Protein AF-A0A5Q0UY53-F1 (afdb_monomer)

Organism: NCBI:txid466220

Foldseek 3Di:
DQLVVLVVVLVPDDDPVVNVVSVVSNPPDDPVVDPVPDAQAQPPPRHRPQADPVRSHHPVVVVVCLVVVVDPPRDDDDD

Solvent-accessible surface area (backbone atoms only — not comparable to full-atom values): 5051 Å² total; per-residue (Å²): 108,70,73,58,52,54,52,53,50,55,75,70,58,81,58,68,70,63,43,53,56,50,50,52,64,66,61,71,58,62,77,84,77,41,75,88,73,67,72,71,42,10,74,89,78,58,43,66,64,63,55,41,84,91,76,40,30,27,58,69,60,47,52,52,36,43,76,68,67,71,44,87,92,61,71,89,85,85,129

InterPro domains:
  IPR001209 Small ribosomal subunit protein uS14 [PF00253] (25-78)
  IPR001209 Small ribosomal subunit protein uS14 [PTHR19836] (1-79)
  IPR018271 Small ribosomal subunit protein uS14, conserved site [PS00527] (40-63)

Radius of gyration: 21.28 Å; Cα contacts (8 Å, |Δi|>4): 54; chains: 1; bounding box: 45×20×58 Å

Structure (mmCIF, N/CA/C/O backbone):
data_AF-A0A5Q0UY53-F1
#
_entry.id   AF-A0A5Q0UY53-F1
#
loop_
_atom_site.group_PDB
_atom_site.id
_atom_site.type_symbol
_atom_site.label_atom_id
_atom_site.label_alt_id
_atom_site.label_comp_id
_atom_site.label_asym_id
_atom_site.label_entity_id
_atom_site.label_seq_id
_atom_site.pdbx_PDB_ins_code
_atom_site.Cartn_x
_atom_site.Cartn_y
_atom_site.Cartn_z
_atom_site.occupancy
_atom_site.B_iso_or_equiv
_atom_site.auth_seq_id
_atom_site.auth_comp_id
_atom_site.auth_asym_id
_atom_site.auth_atom_id
_atom_site.pdbx_PDB_model_num
ATOM 1 N N . LEU A 1 1 ? -11.568 5.063 10.926 1.00 65.75 1 LEU A N 1
ATOM 2 C CA . LEU A 1 1 ? -11.570 5.865 12.174 1.00 65.75 1 LEU A CA 1
ATOM 3 C C . LEU A 1 1 ? -12.115 5.060 13.350 1.00 65.75 1 LEU A C 1
ATOM 5 O O . LEU A 1 1 ? -11.374 4.879 14.303 1.00 65.75 1 LEU A O 1
ATOM 9 N N . ILE A 1 2 ? -13.294 4.445 13.211 1.00 77.50 2 ILE A N 1
ATOM 10 C CA . ILE A 1 2 ? -13.942 3.595 14.233 1.00 77.50 2 ILE A CA 1
ATOM 11 C C . ILE A 1 2 ? -13.014 2.490 14.777 1.00 77.50 2 ILE A C 1
ATOM 13 O O . ILE A 1 2 ? -12.751 2.413 15.966 1.00 77.50 2 ILE A O 1
ATOM 17 N N . ARG A 1 3 ? -12.381 1.680 13.914 1.00 85.56 3 ARG A N 1
ATOM 18 C CA . ARG A 1 3 ? -11.443 0.642 14.401 1.00 85.56 3 ARG A CA 1
ATOM 19 C C . ARG A 1 3 ? -10.160 1.208 15.030 1.00 85.56 3 ARG A C 1
ATOM 2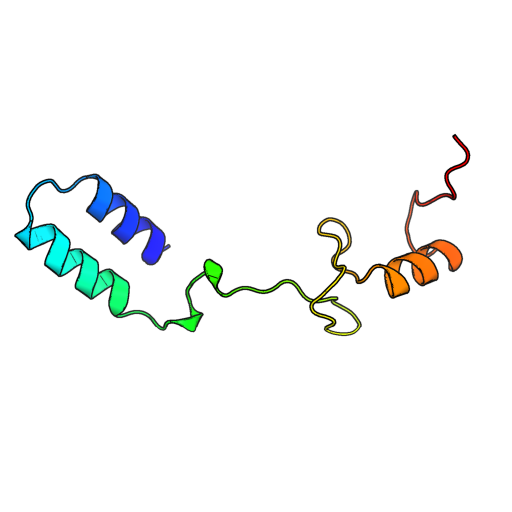1 O O . ARG A 1 3 ? -9.475 0.482 15.738 1.00 85.56 3 ARG A O 1
ATOM 28 N N . ARG A 1 4 ? -9.787 2.465 14.742 1.00 88.81 4 ARG A N 1
ATOM 29 C CA . ARG A 1 4 ? -8.612 3.109 15.359 1.00 88.81 4 ARG A CA 1
ATOM 30 C C . ARG A 1 4 ? -8.938 3.589 16.775 1.00 88.81 4 ARG A C 1
ATOM 32 O O . ARG A 1 4 ? -8.076 3.438 17.631 1.00 88.81 4 ARG A O 1
ATOM 39 N N . SER A 1 5 ? -10.137 4.127 17.020 1.00 90.31 5 SER A N 1
ATOM 40 C CA . SER A 1 5 ? -10.561 4.531 18.369 1.00 90.31 5 SER A CA 1
ATOM 41 C C . SER A 1 5 ? -10.669 3.321 19.291 1.00 90.31 5 SER A C 1
ATOM 43 O O . SER A 1 5 ? -9.959 3.279 20.289 1.00 90.31 5 SER A O 1
ATOM 45 N N . SE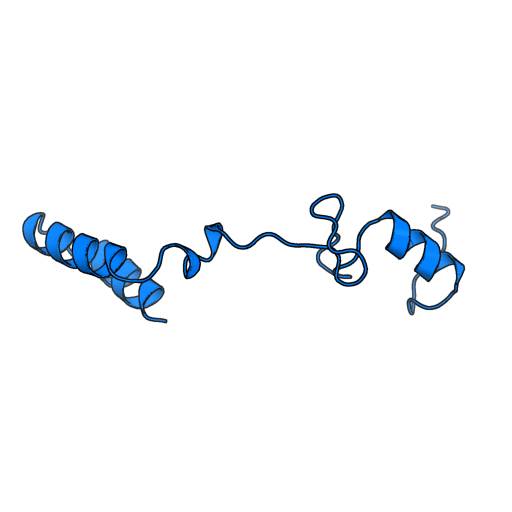R A 1 6 ? -11.385 2.267 18.887 1.00 89.31 6 SER A N 1
ATOM 46 C CA . SER A 1 6 ? -11.551 1.071 19.729 1.00 89.31 6 SER A CA 1
ATOM 47 C C . SER A 1 6 ? -10.231 0.339 20.016 1.00 89.31 6 SER A C 1
ATOM 49 O O . SER A 1 6 ? -10.042 -0.219 21.092 1.00 89.31 6 SER A O 1
ATOM 51 N N . LYS A 1 7 ? -9.265 0.377 19.084 1.00 90.62 7 LYS A N 1
ATOM 52 C CA . LYS A 1 7 ? -7.905 -0.137 19.339 1.00 90.62 7 LYS A CA 1
ATOM 53 C C . LYS A 1 7 ? -7.144 0.698 20.375 1.00 90.62 7 LYS A C 1
ATOM 55 O O . LYS A 1 7 ? -6.436 0.125 21.195 1.00 90.62 7 LYS A O 1
ATOM 60 N N . LYS A 1 8 ? -7.278 2.031 20.338 1.00 93.12 8 LYS A N 1
ATOM 61 C CA . LYS A 1 8 ? -6.683 2.924 21.347 1.00 93.12 8 LYS A CA 1
ATOM 62 C C . LYS A 1 8 ? -7.339 2.731 22.716 1.00 93.12 8 LYS A C 1
ATOM 64 O O . LYS A 1 8 ? -6.638 2.741 23.721 1.00 93.12 8 LYS A O 1
ATOM 69 N N . GLU A 1 9 ? -8.652 2.535 22.756 1.00 92.00 9 GLU A N 1
ATOM 70 C CA . GLU A 1 9 ? -9.401 2.253 23.988 1.00 92.00 9 GLU A CA 1
ATOM 71 C C . GLU A 1 9 ? -8.924 0.947 24.635 1.00 92.00 9 GLU A C 1
ATOM 73 O O . GLU A 1 9 ? -8.520 0.966 25.794 1.00 92.00 9 GLU A O 1
ATOM 78 N N . ILE A 1 10 ? -8.820 -0.146 23.866 1.00 92.31 10 ILE A N 1
ATOM 79 C CA . ILE A 1 10 ? -8.275 -1.422 24.367 1.00 92.31 10 ILE A CA 1
ATOM 80 C C . ILE A 1 10 ? -6.879 -1.278 24.968 1.00 92.31 10 ILE A C 1
ATOM 82 O O . ILE A 1 10 ? -6.595 -1.903 25.985 1.00 92.31 10 ILE A O 1
ATOM 86 N N . SER A 1 11 ? -6.001 -0.475 24.356 1.00 91.12 11 SER A N 1
ATOM 87 C CA . SER A 1 11 ? -4.636 -0.305 24.872 1.00 91.12 11 SER A CA 1
ATOM 88 C C . SER A 1 11 ? -4.565 0.452 26.200 1.00 91.12 11 SER A C 1
ATOM 90 O O . SER A 1 11 ? -3.575 0.318 26.908 1.00 91.12 11 SER A O 1
ATOM 92 N N . LYS A 1 12 ? -5.585 1.255 26.530 1.00 93.06 12 LYS A N 1
ATOM 93 C CA . LYS A 1 12 ? -5.609 2.094 27.737 1.00 93.06 12 LYS A CA 1
ATOM 94 C C . LYS A 1 12 ? -6.286 1.416 28.924 1.00 93.06 12 LYS A C 1
ATOM 96 O O . LYS A 1 12 ? -5.922 1.684 30.063 1.00 93.06 12 LYS A O 1
ATOM 101 N N . VAL A 1 13 ? -7.290 0.585 28.665 1.00 93.62 13 VAL A N 1
ATOM 102 C CA . VAL A 1 13 ? -8.100 -0.053 29.706 1.00 93.62 13 VAL A CA 1
ATOM 103 C C . VAL A 1 13 ? -7.317 -1.187 30.376 1.00 93.62 13 VAL A C 1
ATOM 105 O O . VAL A 1 13 ? -6.666 -1.987 29.703 1.00 93.62 13 VAL A O 1
ATOM 108 N N . SER A 1 14 ? -7.381 -1.273 31.706 1.00 87.56 14 SER A N 1
ATOM 109 C CA . SER A 1 14 ? -6.705 -2.305 32.507 1.00 87.56 14 SER A CA 1
ATOM 110 C C . SER A 1 14 ? -7.625 -3.478 32.856 1.00 87.56 14 SER A C 1
ATOM 112 O O . SER A 1 14 ? -7.212 -4.634 32.727 1.00 87.56 14 SER A O 1
ATOM 114 N N . SER A 1 15 ? -8.869 -3.180 33.235 1.00 92.12 15 SER A N 1
ATOM 115 C CA . SER A 1 15 ? -9.913 -4.123 33.641 1.00 92.12 15 SER A CA 1
ATOM 116 C C . SER A 1 15 ? -10.227 -5.151 32.551 1.00 92.12 15 SER A C 1
ATOM 118 O O . SER A 1 15 ? -10.303 -4.853 31.356 1.00 92.12 15 SER A O 1
ATOM 120 N N . LEU A 1 1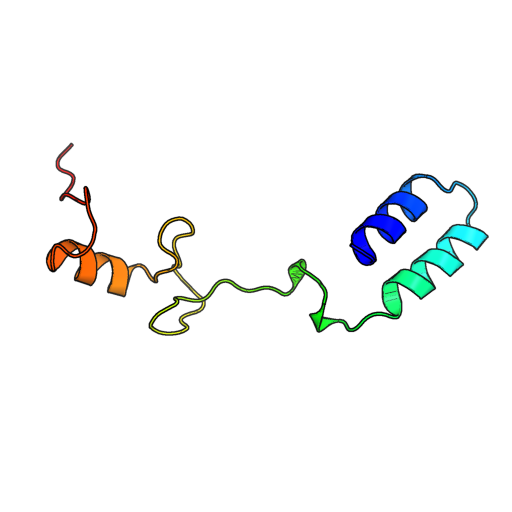6 ? -10.415 -6.403 32.972 1.00 90.19 16 LEU A N 1
ATOM 121 C CA . LEU A 1 16 ? -10.719 -7.498 32.056 1.00 90.19 16 LEU A CA 1
ATOM 122 C C . LEU A 1 16 ? -12.125 -7.337 31.460 1.00 90.19 16 LEU A C 1
ATOM 124 O O . LEU A 1 16 ? -12.283 -7.452 30.251 1.00 90.19 16 LEU A O 1
ATOM 128 N N . SER A 1 17 ? -13.122 -7.022 32.297 1.00 91.31 17 SER A N 1
ATOM 129 C CA . SER A 1 17 ? -14.530 -6.863 31.896 1.00 91.31 17 SER A CA 1
ATOM 130 C C . SER A 1 17 ? -14.708 -5.828 30.781 1.00 91.31 17 SER A C 1
ATOM 132 O O . SER A 1 17 ? -15.280 -6.126 29.735 1.00 91.31 17 SER A O 1
ATOM 134 N N . ASP A 1 18 ? -14.121 -4.644 30.946 1.00 90.00 18 ASP A N 1
ATOM 135 C CA . ASP A 1 18 ? -14.269 -3.559 29.973 1.00 90.00 18 ASP A CA 1
ATOM 136 C C . ASP A 1 18 ? -13.547 -3.884 28.654 1.00 90.00 18 ASP A C 1
ATOM 138 O O . ASP A 1 18 ? -14.016 -3.528 27.570 1.00 90.00 18 ASP A O 1
ATOM 142 N N . LYS A 1 19 ? -12.441 -4.646 28.704 1.00 92.31 19 LYS A N 1
ATOM 143 C CA . LYS A 1 19 ? -11.801 -5.171 27.486 1.00 92.31 19 LYS A CA 1
ATOM 144 C C . LYS A 1 19 ? -12.739 -6.085 26.704 1.00 92.31 19 LYS A C 1
ATOM 146 O O . LYS A 1 19 ? -12.762 -5.981 25.476 1.00 92.31 19 LYS A O 1
ATOM 151 N N . TRP A 1 20 ? -13.510 -6.951 27.367 1.00 92.69 20 TRP A N 1
ATOM 152 C CA . TRP A 1 20 ? -14.468 -7.837 26.691 1.00 92.69 20 TRP A CA 1
ATOM 153 C C . TRP A 1 20 ? -15.533 -7.048 25.928 1.00 92.69 20 TRP A C 1
ATOM 155 O O . TRP A 1 20 ? -15.804 -7.353 24.763 1.00 92.69 20 TRP A O 1
ATOM 165 N N . GLU A 1 21 ? -16.074 -5.986 26.526 1.00 92.50 21 GLU A N 1
ATOM 166 C CA . GLU A 1 21 ? -17.071 -5.138 25.867 1.00 92.50 21 GLU A CA 1
ATOM 167 C C . GLU A 1 21 ? -16.490 -4.435 24.628 1.00 92.50 21 GLU A C 1
ATOM 169 O O . GLU A 1 21 ? -17.090 -4.442 23.545 1.00 92.50 21 GLU A O 1
ATOM 174 N N . ILE A 1 22 ? -15.278 -3.876 24.742 1.00 92.12 22 ILE A N 1
ATOM 175 C CA . ILE A 1 22 ? -14.614 -3.212 23.610 1.00 92.12 22 ILE A CA 1
ATOM 176 C C . ILE A 1 22 ? -14.248 -4.228 22.517 1.00 92.12 22 ILE A C 1
ATOM 178 O O . ILE A 1 22 ? -14.339 -3.919 21.325 1.00 92.12 22 ILE A O 1
ATOM 182 N N . HIS A 1 23 ? -13.888 -5.460 22.885 1.00 91.81 23 HIS A N 1
ATOM 183 C CA . HIS A 1 23 ? -13.689 -6.543 21.923 1.00 91.81 23 HIS A CA 1
ATOM 184 C C . HIS A 1 23 ? -14.971 -6.866 21.146 1.00 91.81 23 HIS A C 1
ATOM 186 O O . HIS A 1 23 ? -14.900 -7.010 19.922 1.00 91.81 23 HIS A O 1
ATOM 192 N N . GLY A 1 24 ? -16.135 -6.886 21.803 1.00 92.44 24 GLY A N 1
ATOM 193 C CA . GLY A 1 24 ? -17.435 -7.027 21.135 1.00 92.44 24 GLY A CA 1
ATOM 194 C C . GLY A 1 24 ? -17.696 -5.898 20.130 1.00 92.44 24 GLY A C 1
ATOM 195 O O . GLY A 1 24 ? -18.000 -6.152 18.960 1.00 92.44 24 GLY A O 1
ATOM 196 N N . LYS A 1 25 ? -17.447 -4.643 20.532 1.00 91.00 25 LYS A N 1
ATOM 197 C CA . LYS A 1 25 ? -17.536 -3.463 19.644 1.00 91.00 25 LYS A CA 1
ATOM 198 C C . LYS A 1 25 ? -16.555 -3.528 18.470 1.00 91.00 25 LYS A C 1
ATOM 200 O O . LYS A 1 25 ? -16.850 -3.040 17.384 1.00 91.00 25 LYS A O 1
ATOM 205 N N . LEU A 1 26 ? -15.385 -4.141 18.651 1.00 91.25 26 LEU A N 1
ATOM 206 C CA . LEU A 1 26 ? -14.416 -4.357 17.573 1.00 91.25 26 LEU A CA 1
ATOM 207 C C . LEU A 1 26 ? -14.807 -5.477 16.614 1.00 91.25 26 LEU A C 1
ATOM 209 O O . LEU A 1 26 ? -14.325 -5.466 15.478 1.00 91.25 26 LEU A O 1
ATOM 213 N N . GLN A 1 27 ? -15.609 -6.443 17.052 1.00 92.00 27 GLN A N 1
ATOM 214 C CA . GLN A 1 27 ? -16.080 -7.553 16.226 1.00 92.00 27 GLN A CA 1
ATOM 215 C C . GLN A 1 27 ? -17.336 -7.196 15.423 1.00 92.00 27 GLN A C 1
ATOM 217 O O . GLN A 1 27 ? -17.502 -7.732 14.329 1.00 92.00 27 GLN A O 1
ATOM 222 N N . SER A 1 28 ? -18.153 -6.253 15.903 1.00 91.50 28 SER A N 1
ATOM 223 C CA . SER A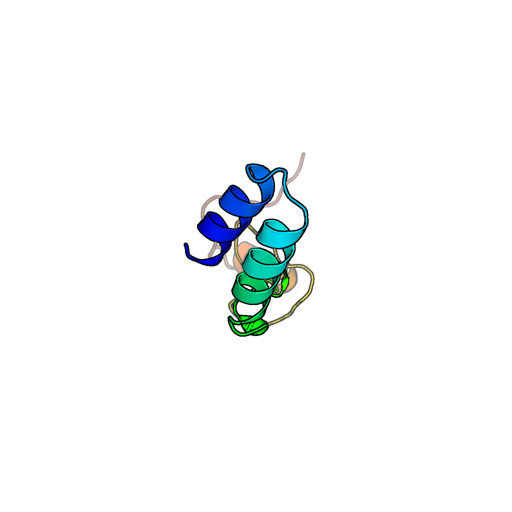 1 28 ? -19.396 -5.836 15.239 1.00 91.50 28 SER A CA 1
ATOM 224 C C . SER A 1 28 ? -19.250 -5.336 13.788 1.00 91.50 28 SER A C 1
ATOM 226 O O . SER A 1 28 ? -20.117 -5.664 12.977 1.00 91.50 28 SER A O 1
ATOM 228 N N . PRO A 1 29 ? -18.198 -4.591 13.372 1.00 91.44 29 PRO A N 1
ATOM 229 C CA . PRO A 1 29 ? -18.146 -4.063 12.017 1.00 91.44 29 PRO A CA 1
ATOM 230 C C . PRO A 1 29 ? -17.722 -5.150 11.017 1.00 91.44 29 PRO A C 1
ATOM 232 O O . PRO A 1 29 ? -16.849 -5.968 11.343 1.00 91.44 29 PRO A O 1
ATOM 235 N N . PRO A 1 30 ? -18.197 -5.093 9.755 1.00 93.94 30 PRO A N 1
ATOM 236 C CA . PRO A 1 30 ? -17.992 -6.145 8.761 1.00 93.94 30 PRO A CA 1
ATOM 237 C C . PRO A 1 30 ? -16.533 -6.581 8.629 1.00 93.94 30 PRO A C 1
ATOM 239 O O . PRO A 1 30 ? -15.625 -5.741 8.607 1.00 93.94 30 PRO A O 1
ATOM 242 N N . ARG A 1 31 ? -16.288 -7.888 8.458 1.00 91.44 31 ARG A N 1
ATOM 243 C CA . ARG A 1 31 ? -14.921 -8.435 8.337 1.00 91.44 31 ARG A CA 1
ATOM 244 C C . ARG A 1 31 ? -14.146 -7.802 7.179 1.00 91.44 31 ARG A C 1
ATOM 246 O O . ARG A 1 31 ? -12.948 -7.579 7.326 1.00 91.44 31 ARG A O 1
ATOM 253 N N . ASN A 1 32 ? -14.825 -7.454 6.085 1.00 93.56 32 ASN A N 1
ATOM 254 C CA . ASN A 1 32 ? -14.234 -6.818 4.899 1.00 93.56 32 ASN A CA 1
ATOM 255 C C . ASN A 1 32 ? -13.740 -5.386 5.143 1.00 93.56 32 ASN A C 1
ATOM 257 O O . ASN A 1 32 ? -12.900 -4.903 4.395 1.00 93.56 32 ASN A O 1
ATOM 261 N N . SER A 1 33 ? -14.182 -4.725 6.217 1.00 91.81 33 SER A N 1
ATOM 262 C CA . SER A 1 33 ? -13.659 -3.404 6.598 1.00 91.81 33 SER A CA 1
ATOM 263 C C . SER A 1 33 ? -12.254 -3.461 7.224 1.00 91.81 33 SER A C 1
ATOM 265 O O . SER A 1 33 ? -11.677 -2.426 7.563 1.00 91.81 33 SER A O 1
ATOM 267 N N . ALA A 1 34 ? -11.694 -4.659 7.431 1.00 91.88 34 ALA A N 1
ATOM 268 C CA . ALA A 1 34 ? -10.371 -4.827 8.017 1.00 91.88 34 ALA A CA 1
ATOM 269 C C . ALA A 1 34 ? -9.256 -4.493 7.001 1.00 91.88 34 ALA A C 1
ATOM 271 O O . ALA A 1 34 ? -9.193 -5.120 5.943 1.00 91.88 34 ALA A O 1
ATOM 272 N N . PRO A 1 35 ? -8.307 -3.593 7.334 1.00 92.56 35 PRO A N 1
ATOM 273 C CA . PRO A 1 35 ? -7.235 -3.199 6.413 1.00 92.56 35 PRO A CA 1
ATOM 274 C C . PRO A 1 35 ? -6.275 -4.347 6.083 1.00 92.56 35 PRO A C 1
ATOM 276 O O . PRO A 1 35 ? -5.674 -4.360 5.017 1.00 92.56 35 PRO A O 1
ATOM 279 N N . THR A 1 36 ? -6.156 -5.339 6.969 1.00 93.69 36 THR A N 1
ATOM 280 C CA . THR A 1 36 ? -5.344 -6.545 6.751 1.00 93.69 36 THR A CA 1
ATOM 281 C C . THR A 1 36 ? -5.862 -7.428 5.617 1.00 93.69 36 THR A C 1
ATOM 283 O O . THR A 1 36 ? -5.111 -8.253 5.113 1.00 93.69 36 THR A O 1
ATOM 286 N N . ARG A 1 37 ? -7.126 -7.270 5.202 1.00 94.31 37 ARG A N 1
ATOM 287 C CA . ARG A 1 37 ? -7.708 -8.021 4.079 1.00 94.31 37 ARG A CA 1
ATOM 288 C C . ARG A 1 37 ? -7.440 -7.392 2.718 1.00 94.31 37 ARG A C 1
ATOM 290 O O . ARG A 1 37 ? -7.738 -8.016 1.703 1.00 94.31 37 ARG A O 1
ATOM 297 N N . LEU A 1 38 ? -6.921 -6.167 2.678 1.00 94.25 38 LEU A N 1
ATOM 298 C CA . LEU A 1 38 ? -6.637 -5.494 1.419 1.00 94.25 38 LEU A CA 1
ATOM 299 C C . LEU A 1 38 ? -5.472 -6.189 0.714 1.00 94.25 38 LEU A C 1
ATOM 301 O O . LEU A 1 38 ? -4.394 -6.359 1.280 1.00 94.25 38 LEU A O 1
ATOM 305 N N . HIS A 1 39 ? -5.689 -6.552 -0.547 1.00 94.94 39 HIS A N 1
ATOM 306 C CA . HIS A 1 39 ? -4.672 -7.144 -1.402 1.00 94.94 39 HIS A CA 1
ATOM 307 C C . HIS A 1 39 ? -4.371 -6.192 -2.555 1.00 94.94 39 HIS A C 1
ATOM 309 O O . HIS A 1 39 ? -5.278 -5.811 -3.296 1.00 94.94 39 HIS A O 1
ATOM 315 N N . ARG A 1 40 ? -3.099 -5.822 -2.742 1.00 95.44 40 ARG A N 1
ATOM 316 C CA . ARG A 1 40 ? -2.707 -5.013 -3.903 1.00 95.44 40 ARG A CA 1
ATOM 317 C C . ARG A 1 40 ? -2.816 -5.853 -5.167 1.00 95.44 40 ARG A C 1
ATOM 319 O O . ARG A 1 40 ? -2.352 -6.993 -5.198 1.00 95.44 40 ARG A O 1
ATOM 326 N N . ARG A 1 41 ? -3.430 -5.291 -6.194 1.00 97.12 41 ARG A N 1
ATOM 327 C CA . ARG A 1 41 ? -3.557 -5.895 -7.517 1.00 97.12 41 ARG A CA 1
ATOM 328 C C . ARG A 1 41 ? -3.003 -4.927 -8.544 1.00 97.12 41 ARG A C 1
ATOM 330 O O . ARG A 1 41 ? -2.988 -3.725 -8.296 1.00 97.12 41 ARG A O 1
ATOM 337 N N . CYS A 1 42 ? -2.550 -5.457 -9.670 1.00 96.94 42 CYS A N 1
ATOM 338 C CA . CYS A 1 42 ? -2.184 -4.620 -10.797 1.00 96.94 42 CYS A CA 1
ATOM 339 C C . CYS A 1 42 ? -3.410 -3.830 -11.256 1.00 96.94 42 CYS A C 1
ATOM 341 O O . CYS A 1 42 ? -4.469 -4.423 -11.452 1.00 96.94 42 CYS A O 1
ATOM 343 N N . PHE A 1 43 ? -3.252 -2.522 -11.444 1.00 95.50 43 PHE A N 1
ATOM 344 C CA . PHE A 1 43 ? -4.342 -1.654 -11.881 1.00 95.50 43 PHE A CA 1
ATOM 345 C C . PHE A 1 43 ? -4.906 -2.045 -13.256 1.00 95.50 43 PHE A C 1
ATOM 347 O O . PHE A 1 43 ? -6.117 -2.040 -13.439 1.00 95.50 43 PHE A O 1
ATOM 354 N N . LEU A 1 44 ? -4.041 -2.456 -14.191 1.00 94.75 44 LEU A N 1
ATOM 355 C CA . LEU A 1 44 ? -4.450 -2.801 -15.554 1.00 94.75 44 LEU A CA 1
ATOM 356 C C . LEU A 1 44 ? -5.000 -4.234 -15.681 1.00 94.75 44 LEU A C 1
ATOM 358 O O . LEU A 1 44 ? -6.031 -4.444 -16.302 1.00 94.75 44 LEU A O 1
ATOM 362 N N . THR A 1 45 ? -4.333 -5.232 -15.087 1.00 95.50 45 THR A N 1
ATOM 363 C CA . THR A 1 45 ? -4.697 -6.660 -15.267 1.00 95.50 45 THR A CA 1
ATOM 364 C C . THR A 1 45 ? -5.371 -7.312 -14.065 1.00 95.50 45 THR A C 1
ATOM 366 O O . THR A 1 45 ? -5.801 -8.458 -14.147 1.00 95.50 45 THR A O 1
ATOM 369 N N . GLY A 1 46 ? -5.395 -6.670 -12.897 1.00 96.38 46 GLY A N 1
ATOM 370 C CA . GLY A 1 46 ? -5.909 -7.283 -11.667 1.00 96.38 46 GLY A CA 1
ATOM 371 C C . GLY A 1 46 ? -5.020 -8.391 -11.077 1.00 96.38 46 GLY A C 1
ATOM 372 O O . GLY A 1 46 ? -5.403 -9.022 -10.079 1.00 96.38 46 GLY A O 1
ATOM 373 N N . ARG A 1 47 ? -3.824 -8.630 -11.646 1.00 96.44 47 ARG A N 1
ATOM 374 C CA . ARG A 1 47 ? -2.889 -9.669 -11.186 1.00 96.44 47 ARG A CA 1
ATOM 375 C C . ARG A 1 47 ? -2.548 -9.465 -9.703 1.00 96.44 47 ARG A C 1
ATOM 377 O O . ARG A 1 47 ? -2.159 -8.362 -9.315 1.00 96.44 47 ARG A O 1
ATOM 384 N N . PRO A 1 48 ? -2.654 -10.499 -8.850 1.00 96.69 48 PRO A N 1
ATOM 385 C CA . PRO A 1 48 ? -2.358 -10.354 -7.426 1.00 96.69 48 PRO A CA 1
ATOM 386 C C . PRO A 1 48 ? -0.849 -10.298 -7.137 1.00 96.69 48 PRO A C 1
ATOM 388 O O . PRO A 1 48 ? -0.423 -9.665 -6.180 1.00 96.69 48 PRO A O 1
ATOM 391 N N . ARG A 1 49 ? -0.012 -10.942 -7.953 1.00 95.50 49 ARG A N 1
ATOM 392 C CA . ARG A 1 49 ? 1.430 -11.075 -7.689 1.00 95.50 49 ARG A CA 1
ATOM 393 C C . ARG A 1 49 ? 2.272 -10.092 -8.501 1.00 95.50 49 ARG A C 1
ATOM 395 O O . ARG A 1 49 ? 1.837 -9.629 -9.551 1.00 95.50 49 ARG A O 1
ATOM 402 N N . ALA A 1 50 ? 3.499 -9.865 -8.021 1.00 96.19 50 ALA A N 1
ATOM 403 C CA . ALA A 1 50 ? 4.525 -9.043 -8.668 1.00 96.19 50 ALA A CA 1
ATOM 404 C C . ALA A 1 50 ? 4.092 -7.587 -8.917 1.00 96.19 50 ALA A C 1
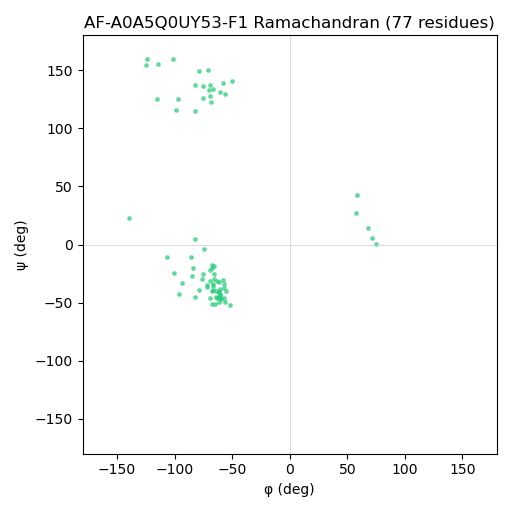ATOM 406 O O . ALA A 1 50 ? 4.342 -7.047 -9.990 1.00 96.19 50 ALA A O 1
ATOM 407 N N . ASN A 1 51 ? 3.423 -6.976 -7.932 1.00 96.94 51 ASN A N 1
ATOM 408 C CA . ASN A 1 51 ? 2.959 -5.591 -7.994 1.00 96.94 51 ASN A CA 1
ATOM 409 C C . ASN A 1 51 ? 3.947 -4.652 -7.297 1.00 96.94 51 ASN A C 1
ATOM 411 O O . ASN A 1 51 ? 4.226 -4.830 -6.108 1.00 96.94 51 ASN A O 1
ATOM 415 N N . TYR A 1 52 ? 4.414 -3.629 -8.009 1.00 95.88 52 TYR A N 1
ATOM 416 C CA . TYR A 1 52 ? 5.241 -2.566 -7.435 1.00 95.88 52 TYR A CA 1
ATOM 417 C C . TYR A 1 52 ? 4.361 -1.518 -6.749 1.00 95.88 52 TYR A C 1
ATOM 419 O O . TYR A 1 52 ? 3.312 -1.150 -7.275 1.00 95.88 52 TYR A O 1
ATOM 427 N N . ARG A 1 53 ? 4.760 -1.044 -5.560 1.00 95.88 53 ARG A N 1
ATOM 428 C CA . ARG A 1 53 ? 3.962 -0.071 -4.789 1.00 95.88 53 ARG A CA 1
ATOM 429 C C . ARG A 1 53 ? 3.975 1.318 -5.417 1.00 95.88 53 ARG A C 1
ATOM 431 O O . ARG A 1 53 ? 2.937 1.965 -5.388 1.00 95.88 53 ARG A O 1
ATOM 438 N N . ASP A 1 54 ? 5.105 1.710 -5.991 1.00 94.56 54 ASP A N 1
ATOM 439 C CA . ASP A 1 54 ? 5.300 3.049 -6.556 1.00 94.56 54 ASP A CA 1
ATOM 440 C C . ASP A 1 54 ? 4.506 3.228 -7.853 1.00 94.56 54 ASP A C 1
ATOM 442 O O . ASP A 1 54 ? 3.942 4.286 -8.102 1.00 94.56 54 ASP A O 1
ATOM 446 N N . PHE A 1 55 ? 4.387 2.154 -8.641 1.00 94.69 55 PHE A N 1
ATOM 447 C CA . PHE A 1 55 ? 3.697 2.177 -9.932 1.00 94.69 55 PHE A CA 1
ATOM 448 C C . PHE A 1 55 ? 2.272 1.608 -9.892 1.00 94.69 55 PHE A C 1
ATOM 450 O O . PHE A 1 55 ? 1.467 1.905 -10.765 1.00 94.69 55 PHE A O 1
ATOM 457 N N . GLY A 1 56 ? 1.942 0.733 -8.936 1.00 95.31 56 GLY A N 1
ATOM 458 C CA . GLY A 1 56 ? 0.643 0.040 -8.903 1.00 95.31 56 GLY A CA 1
ATOM 459 C C . GLY A 1 56 ? 0.436 -0.981 -10.035 1.00 95.31 56 GLY A C 1
ATOM 460 O O . GLY A 1 56 ? -0.682 -1.452 -10.269 1.00 95.31 56 GLY A O 1
ATOM 461 N N . LEU A 1 57 ? 1.506 -1.347 -10.741 1.00 96.38 57 LEU A N 1
ATOM 462 C CA . LEU A 1 57 ? 1.480 -2.234 -11.900 1.00 96.38 57 LEU A CA 1
ATOM 463 C C . LEU A 1 57 ? 2.207 -3.548 -11.629 1.00 96.38 57 LEU A C 1
ATOM 465 O O . LEU A 1 57 ? 3.104 -3.631 -10.785 1.00 96.38 57 LEU A O 1
ATOM 469 N N . SER A 1 58 ? 1.814 -4.576 -12.381 1.00 97.12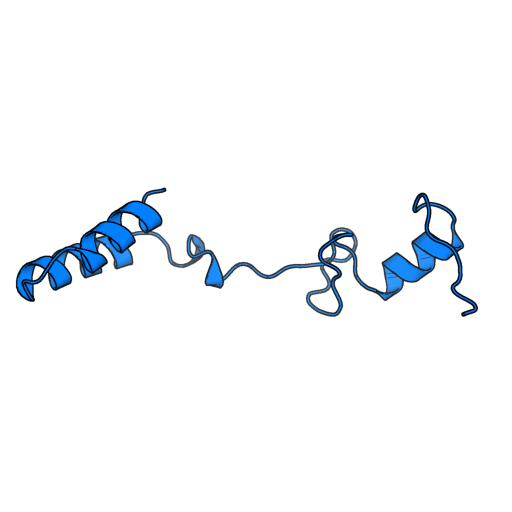 58 SER A N 1
ATOM 470 C CA . SER A 1 58 ? 2.556 -5.832 -12.418 1.00 97.12 58 SER A CA 1
ATOM 471 C C . SER A 1 58 ? 3.877 -5.648 -13.161 1.00 97.12 58 SER A C 1
ATOM 473 O O . SER A 1 58 ? 3.943 -4.865 -14.106 1.00 97.12 58 SER A O 1
ATOM 475 N N . GLY A 1 59 ? 4.906 -6.412 -12.795 1.00 96.06 59 GLY A N 1
ATOM 476 C CA . GLY A 1 59 ? 6.229 -6.280 -13.415 1.00 96.06 59 GLY A CA 1
ATOM 477 C C . GLY A 1 59 ? 6.271 -6.485 -14.935 1.00 96.06 59 GLY A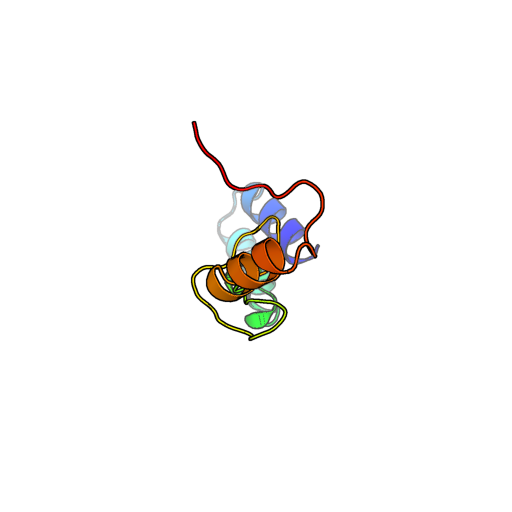 C 1
ATOM 478 O O . GLY A 1 59 ? 7.074 -5.847 -15.603 1.00 96.06 59 GLY A O 1
ATOM 479 N N . HIS A 1 60 ? 5.389 -7.318 -15.498 1.00 96.00 60 HIS A N 1
ATOM 480 C CA . HIS A 1 60 ? 5.337 -7.540 -16.948 1.00 96.00 60 HIS A CA 1
ATOM 481 C C . HIS A 1 60 ? 4.865 -6.287 -17.699 1.00 96.00 60 HIS A C 1
ATOM 483 O O . HIS A 1 60 ? 5.567 -5.793 -18.572 1.00 96.00 60 HIS A O 1
ATOM 489 N N . ILE A 1 61 ? 3.737 -5.721 -17.267 1.00 96.44 61 ILE A N 1
ATOM 490 C CA . ILE A 1 61 ? 3.179 -4.486 -17.838 1.00 96.44 61 ILE A CA 1
ATOM 491 C C . ILE A 1 61 ? 4.121 -3.314 -17.597 1.00 96.44 61 ILE A C 1
ATOM 493 O O . ILE A 1 61 ? 4.324 -2.489 -18.477 1.00 96.44 61 ILE A O 1
ATOM 497 N N . LEU A 1 62 ? 4.729 -3.251 -16.408 1.00 96.25 62 LEU A N 1
ATOM 498 C CA . LEU A 1 62 ? 5.696 -2.207 -16.096 1.00 96.25 62 LEU A CA 1
ATOM 499 C C . LEU A 1 62 ? 6.843 -2.217 -17.114 1.00 96.25 62 LEU A C 1
ATOM 501 O O . LEU A 1 62 ? 7.181 -1.174 -17.658 1.00 96.25 62 LEU A O 1
ATOM 505 N N . ARG A 1 63 ? 7.389 -3.398 -17.428 1.00 95.38 63 ARG A N 1
ATOM 506 C CA . ARG A 1 63 ? 8.441 -3.556 -18.437 1.00 95.38 63 ARG A CA 1
ATOM 507 C C . ARG A 1 63 ? 7.988 -3.091 -19.823 1.00 95.38 63 ARG A C 1
ATOM 509 O O . ARG A 1 63 ? 8.735 -2.382 -20.488 1.00 95.38 63 ARG A O 1
ATOM 516 N N . GLU A 1 64 ? 6.792 -3.475 -20.258 1.00 96.06 64 GLU A N 1
ATOM 517 C CA . GLU A 1 64 ? 6.238 -3.040 -21.549 1.00 96.06 64 GLU A CA 1
ATOM 518 C C . GLU A 1 64 ? 6.083 -1.517 -21.616 1.00 96.06 64 GLU A C 1
ATOM 520 O O . GLU A 1 64 ? 6.490 -0.900 -22.596 1.00 96.06 64 GLU A O 1
ATOM 525 N N . MET A 1 65 ? 5.589 -0.896 -20.543 1.00 96.06 65 MET A N 1
ATOM 526 C CA . MET A 1 65 ? 5.424 0.557 -20.463 1.00 96.06 65 MET A CA 1
ATOM 527 C C . MET A 1 65 ? 6.754 1.315 -20.461 1.00 96.06 65 MET A C 1
ATOM 529 O O . MET A 1 65 ? 6.832 2.393 -21.050 1.00 96.06 65 MET A O 1
ATOM 533 N N . VAL A 1 66 ? 7.800 0.764 -19.832 1.00 96.19 66 VAL A N 1
ATOM 534 C CA . VAL A 1 66 ? 9.158 1.330 -19.917 1.00 96.19 66 VAL A CA 1
ATOM 535 C C . VAL A 1 66 ? 9.663 1.276 -21.359 1.00 96.19 66 VAL A C 1
ATOM 537 O O . VAL A 1 66 ? 10.166 2.274 -21.862 1.00 96.19 66 VAL A O 1
ATOM 540 N N . HIS A 1 67 ? 9.494 0.145 -22.050 1.00 95.31 67 HIS A N 1
ATOM 541 C CA . HIS A 1 67 ? 9.907 0.021 -23.452 1.00 95.31 67 HIS A CA 1
ATOM 542 C C . HIS A 1 67 ? 9.100 0.914 -24.403 1.00 95.31 67 HIS A C 1
ATOM 544 O O . HIS A 1 67 ? 9.640 1.361 -25.409 1.00 95.31 67 HIS A O 1
ATOM 550 N N . ALA A 1 68 ? 7.841 1.202 -24.071 1.00 96.50 68 ALA A N 1
ATOM 551 C CA . ALA A 1 68 ? 6.982 2.119 -24.814 1.00 96.50 68 ALA A CA 1
ATOM 552 C C . ALA A 1 68 ? 7.200 3.607 -24.463 1.00 96.50 68 ALA A C 1
ATOM 554 O O . ALA A 1 68 ? 6.446 4.452 -24.939 1.00 96.50 68 ALA A O 1
ATOM 555 N N . CYS A 1 69 ? 8.188 3.942 -23.623 1.00 94.62 69 CYS A N 1
ATOM 556 C CA . CYS A 1 69 ? 8.488 5.314 -23.188 1.00 94.62 69 CYS A CA 1
ATOM 557 C C . CYS A 1 69 ? 7.313 6.036 -22.492 1.00 94.62 69 CYS A C 1
ATOM 559 O O . CYS A 1 69 ? 7.235 7.263 -22.512 1.00 94.62 69 CYS A O 1
ATOM 561 N N . LEU A 1 70 ? 6.403 5.291 -21.853 1.00 95.56 70 LEU A N 1
ATOM 562 C CA . LEU A 1 70 ? 5.238 5.858 -21.154 1.00 95.56 70 LEU A CA 1
ATOM 563 C C . LEU A 1 70 ? 5.558 6.316 -19.725 1.00 95.56 70 LEU A C 1
ATOM 565 O O . LEU A 1 70 ? 4.808 7.097 -19.141 1.00 95.56 70 LEU A O 1
ATOM 569 N N . LEU A 1 71 ? 6.641 5.802 -19.136 1.00 93.25 71 LEU A N 1
ATOM 570 C CA . LEU A 1 71 ? 7.045 6.114 -17.767 1.00 93.25 71 LEU A CA 1
ATOM 571 C C . LEU A 1 71 ? 8.140 7.190 -17.763 1.00 93.25 71 LEU A C 1
ATOM 573 O O . LEU A 1 71 ? 9.243 6.929 -18.249 1.00 93.25 71 LEU A O 1
ATOM 577 N N . PRO A 1 72 ? 7.876 8.384 -17.200 1.00 94.69 72 PRO A N 1
ATOM 578 C CA . PRO A 1 72 ? 8.855 9.461 -17.184 1.00 94.69 72 PRO A CA 1
ATOM 579 C C . PRO A 1 72 ? 10.049 9.091 -16.297 1.00 94.69 72 PRO A C 1
ATOM 581 O O . PRO A 1 72 ? 9.883 8.601 -15.181 1.00 94.69 72 PRO A O 1
ATOM 584 N N . GLY A 1 73 ? 11.262 9.328 -16.800 1.00 92.75 73 GLY A N 1
A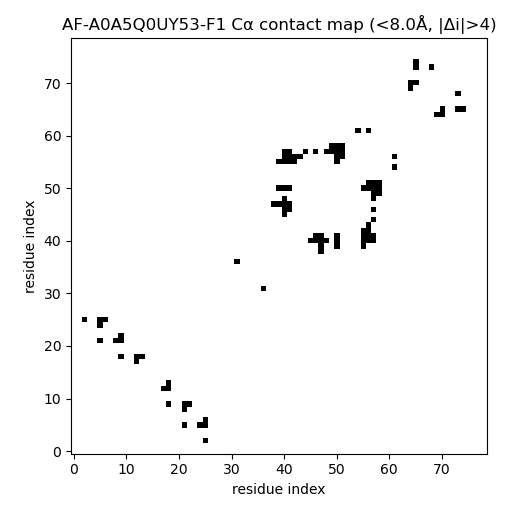TOM 585 C CA . GLY A 1 73 ? 12.506 9.071 -16.066 1.00 92.75 73 GLY A CA 1
ATOM 586 C C . GLY A 1 73 ? 12.912 7.596 -15.960 1.00 92.75 73 GLY A C 1
ATOM 587 O O . GLY A 1 73 ? 13.949 7.303 -15.371 1.00 92.75 73 GLY A O 1
ATOM 588 N N . ALA A 1 74 ? 12.143 6.666 -16.536 1.00 94.69 74 ALA A N 1
ATOM 589 C CA . ALA A 1 74 ? 12.525 5.261 -16.586 1.00 94.69 74 ALA A CA 1
ATOM 590 C C . ALA A 1 74 ? 13.496 5.011 -17.750 1.00 94.69 74 ALA A C 1
ATOM 592 O O . ALA A 1 74 ? 13.129 5.127 -18.917 1.00 94.69 74 ALA A O 1
ATOM 593 N N . THR A 1 75 ? 14.733 4.636 -17.433 1.00 93.06 75 THR A N 1
ATOM 594 C CA . THR A 1 75 ? 15.764 4.276 -18.415 1.00 93.06 75 THR A CA 1
ATOM 595 C C . THR A 1 75 ? 16.313 2.880 -18.135 1.00 93.06 75 THR A C 1
ATOM 597 O O . THR A 1 75 ? 16.178 2.340 -17.034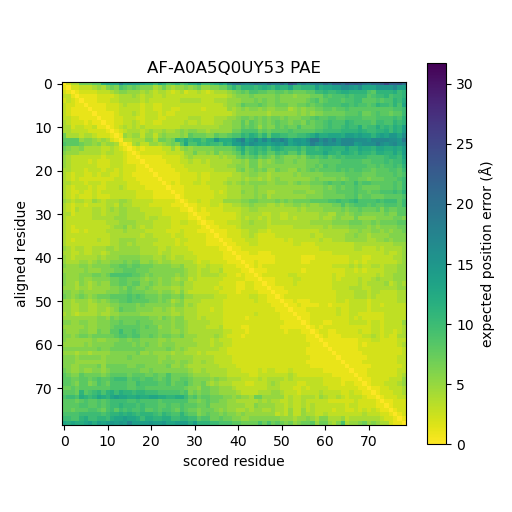 1.00 93.06 75 THR A O 1
ATOM 600 N N . ARG A 1 76 ? 16.922 2.255 -19.150 1.00 93.12 76 ARG A N 1
ATOM 601 C CA . ARG A 1 76 ? 17.621 0.980 -18.960 1.00 93.12 76 ARG A CA 1
ATOM 602 C C . ARG A 1 76 ? 18.868 1.221 -18.109 1.00 93.12 76 ARG A C 1
ATOM 604 O O . ARG A 1 76 ? 19.738 1.988 -18.507 1.00 93.12 76 ARG A O 1
ATOM 611 N N . SER A 1 77 ? 18.970 0.529 -16.983 1.00 93.88 77 SER A N 1
ATOM 612 C CA . SER A 1 77 ? 20.157 0.531 -16.130 1.00 93.88 77 SER A CA 1
ATOM 613 C C . SER A 1 77 ? 21.332 -0.189 -16.802 1.00 93.88 77 SER A C 1
ATOM 615 O O . SER A 1 77 ? 21.140 -1.255 -17.390 1.00 93.88 77 SER A O 1
ATOM 617 N N . SER A 1 78 ? 22.538 0.374 -16.715 1.00 95.00 78 SER A N 1
ATOM 618 C CA . SER A 1 78 ? 23.783 -0.222 -17.240 1.00 95.00 78 SER A CA 1
ATOM 619 C C . SER A 1 78 ? 24.978 -0.039 -16.300 1.00 95.00 78 SER A C 1
ATOM 621 O O . SER A 1 78 ? 26.119 -0.014 -16.760 1.00 95.00 78 SER A O 1
ATOM 623 N N . TRP A 1 79 ? 24.695 0.175 -15.018 1.00 90.81 79 TRP A N 1
ATOM 624 C CA . TRP A 1 79 ? 25.691 0.160 -13.954 1.00 90.81 79 TRP A CA 1
ATOM 625 C C . TRP A 1 79 ? 25.956 -1.270 -13.483 1.00 90.81 79 TRP A C 1
ATOM 627 O O . TRP A 1 79 ? 25.040 -2.117 -13.626 1.00 90.81 79 TRP A O 1
#

Mean predicted aligned error: 4.94 Å

Sequence (79 aa):
LIRRSSKKEISKVSSLSDKWEIHGKLQSPPRNSAPTRLHRRCFLTGRPRANYRDFGLSGHILREMVHACLLPGATRSSW

Secondary structure (DSSP, 8-state):
-HHHHHHHHHHH---HHHHHHHHHHHHSS-GGG-GGG-----TTT--SSSB-TTT-SBHHHHHHHHHTT-STT------

Nearest PDB structures (foldseek):
  5mmm-assembly1_n  TM=9.861E-01  e=2.704E-12  Spinacia oleracea
  6eri-assembly1_BN  TM=9.778E-01  e=5.357E-12  Spinacia oleracea
  5mdy-assembly1_s  TM=9.358E-01  e=6.879E-07  Escherichia coli K-12
  7pnu-assembly1_K  TM=8.770E-01  e=1.394E-05  Mus musculus
  6ywy-assembly1_NN  TM=9.248E-01  e=8.836E-05  Neurospora crassa

pLDDT: mean 93.07, std 4.3, range [65.75, 97.12]